Protein AF-A0A1V4MUF5-F1 (afdb_monomer)

Mean predicted aligned error: 6.57 Å

Foldseek 3Di:
DDDDQDFWDKAAAQDKDWPDKDADDLDKDKKKKAKDAPPDDAWWFKKWKWDAQADRIDDTDMDIDHRIDIDMDHRHNGITIMITRTNHIITIGID

Sequence (95 aa):
MGLFGRKPVHCQAGEWTTIISNFGTGMPKAFRVRFEPVEGGTVSGTFEERRYFWVFPMRPETGPLKPLMEFRRDWINGIYKVRIRPDGPLAAEID

Radius of gyration: 13.56 Å; Cα contacts (8 Å, |Δi|>4): 236; chains: 1; bounding box: 34×18×34 Å

Structure (mmCIF, N/CA/C/O backbone):
data_AF-A0A1V4MUF5-F1
#
_entry.id   AF-A0A1V4MUF5-F1
#
loop_
_atom_site.group_PDB
_atom_site.id
_atom_site.type_symbol
_atom_site.label_atom_id
_atom_site.label_alt_id
_atom_site.label_comp_id
_atom_site.label_asym_id
_atom_site.label_entity_id
_atom_site.label_seq_id
_atom_site.pdbx_PDB_ins_code
_atom_site.Cartn_x
_atom_site.Cartn_y
_atom_site.Cartn_z
_atom_site.occupancy
_atom_site.B_iso_or_equiv
_atom_site.auth_seq_id
_atom_site.auth_comp_id
_atom_site.auth_asym_id
_atom_site.auth_atom_id
_atom_site.pdbx_PDB_model_num
ATOM 1 N N . MET A 1 1 ? 21.622 -6.612 12.514 1.00 33.28 1 MET A N 1
ATOM 2 C CA . MET A 1 1 ? 20.326 -6.370 13.186 1.00 33.28 1 MET A CA 1
ATOM 3 C C . MET A 1 1 ? 19.952 -4.910 12.968 1.00 33.28 1 MET A C 1
ATOM 5 O O . MET A 1 1 ? 20.518 -4.052 13.627 1.00 33.28 1 MET A O 1
ATOM 9 N N . GLY A 1 2 ? 19.121 -4.614 11.962 1.00 31.91 2 GLY A N 1
ATOM 10 C CA . GLY A 1 2 ? 18.733 -3.244 11.601 1.00 31.91 2 GLY A CA 1
ATOM 11 C C . GLY A 1 2 ? 17.317 -2.933 12.079 1.00 31.91 2 GLY A C 1
ATOM 12 O O . GLY A 1 2 ? 16.356 -3.450 11.523 1.00 31.91 2 GLY A O 1
ATOM 13 N N . LEU A 1 3 ? 17.216 -2.114 13.123 1.00 38.38 3 LEU A N 1
ATOM 14 C CA . LEU A 1 3 ? 15.986 -1.577 13.707 1.00 38.38 3 LEU A CA 1
ATOM 15 C C . LEU A 1 3 ? 15.429 -0.443 12.834 1.00 38.38 3 LEU A C 1
ATOM 17 O O . LEU A 1 3 ? 15.772 0.711 13.054 1.00 38.38 3 LEU A O 1
ATOM 21 N N . PHE A 1 4 ? 14.566 -0.751 11.868 1.00 38.16 4 PHE A N 1
ATOM 22 C CA . PHE A 1 4 ? 13.651 0.229 11.268 1.00 38.16 4 PHE A CA 1
ATOM 23 C C . PHE A 1 4 ? 12.361 -0.482 10.851 1.00 38.16 4 PHE A C 1
ATOM 25 O O . PHE A 1 4 ? 12.115 -0.707 9.668 1.00 38.16 4 PHE A O 1
ATOM 32 N N . GLY A 1 5 ? 11.532 -0.853 11.831 1.00 44.81 5 GLY A N 1
ATOM 33 C CA . GLY A 1 5 ? 10.128 -1.147 11.553 1.00 44.81 5 GLY A CA 1
ATOM 34 C C . GLY A 1 5 ? 9.509 0.122 10.976 1.00 44.81 5 GLY A C 1
ATOM 35 O O . GLY A 1 5 ? 9.438 1.144 11.664 1.00 44.81 5 GLY A O 1
ATOM 36 N N . ARG A 1 6 ? 9.175 0.117 9.683 1.00 63.72 6 ARG 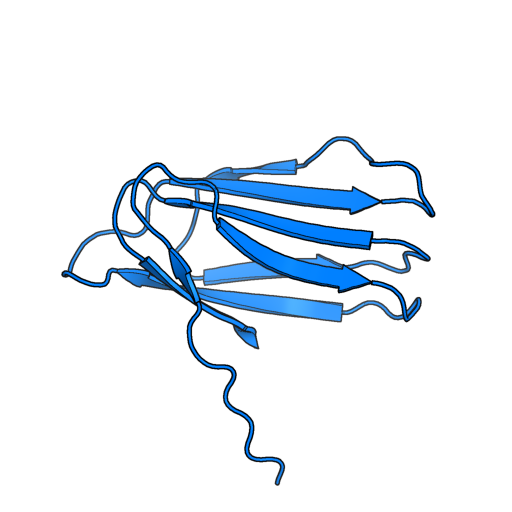A N 1
ATOM 37 C CA . ARG A 1 6 ? 8.517 1.258 9.039 1.00 63.72 6 ARG A CA 1
ATOM 38 C C . ARG A 1 6 ? 7.239 1.566 9.810 1.00 63.72 6 ARG A C 1
ATOM 40 O O . ARG A 1 6 ? 6.462 0.660 10.087 1.00 63.72 6 ARG A O 1
ATOM 47 N N . LYS A 1 7 ? 7.033 2.838 10.163 1.00 77.19 7 LYS A N 1
ATOM 48 C CA . LYS A 1 7 ? 5.791 3.261 10.816 1.00 77.19 7 LYS A CA 1
ATOM 49 C C . LYS A 1 7 ? 4.602 2.919 9.905 1.00 77.19 7 LYS A C 1
ATOM 51 O O . LYS A 1 7 ? 4.713 3.168 8.700 1.00 77.19 7 LYS A O 1
ATOM 56 N N . PRO A 1 8 ? 3.498 2.388 10.455 1.00 83.69 8 PRO A N 1
ATOM 57 C CA . PRO A 1 8 ? 2.296 2.129 9.678 1.00 83.69 8 PRO A CA 1
ATOM 58 C C . PRO A 1 8 ? 1.799 3.417 9.012 1.00 83.69 8 PRO A C 1
ATOM 60 O O . PRO A 1 8 ? 1.823 4.498 9.606 1.00 83.69 8 PRO A O 1
ATOM 63 N N . VAL A 1 9 ? 1.359 3.304 7.761 1.00 89.25 9 VAL A N 1
ATOM 64 C CA . VAL A 1 9 ? 0.746 4.406 7.017 1.00 89.25 9 VAL A CA 1
ATOM 65 C C . VAL A 1 9 ? -0.748 4.405 7.308 1.00 89.25 9 VAL A C 1
ATOM 67 O O . VAL A 1 9 ? -1.459 3.472 6.936 1.00 89.25 9 VAL A O 1
ATOM 70 N N . HIS A 1 10 ? -1.233 5.458 7.959 1.00 90.50 10 HIS A N 1
ATOM 71 C CA . HIS A 1 10 ? -2.659 5.631 8.215 1.00 90.50 10 HIS A CA 1
ATOM 72 C C . HIS A 1 10 ? -3.386 6.046 6.933 1.00 90.50 10 HIS A C 1
ATOM 74 O O . HIS A 1 10 ? -3.010 7.013 6.266 1.00 90.50 10 HIS A O 1
ATOM 80 N N . CYS A 1 11 ? -4.430 5.301 6.592 1.00 89.69 11 CYS A N 1
ATOM 81 C CA . CYS A 1 11 ? -5.238 5.484 5.398 1.00 89.69 11 CYS A CA 1
ATOM 82 C C . CYS A 1 11 ? -6.673 5.802 5.819 1.00 89.69 11 CYS A C 1
ATOM 84 O O . CYS A 1 11 ? -7.300 5.014 6.527 1.00 89.69 11 CYS A O 1
ATOM 86 N N . GLN A 1 12 ? -7.170 6.965 5.400 1.00 91.06 12 GLN A N 1
ATOM 87 C CA . GLN A 1 12 ? -8.528 7.415 5.701 1.00 91.06 12 GLN A CA 1
ATOM 88 C C . GLN A 1 12 ? -9.544 6.710 4.798 1.00 91.06 12 GLN A C 1
ATOM 90 O O . GLN A 1 12 ? -9.244 6.366 3.652 1.00 91.06 12 GLN A O 1
ATOM 95 N N . ALA A 1 13 ? -10.754 6.511 5.317 1.00 91.75 13 ALA A N 1
ATOM 96 C CA . ALA A 1 13 ? -11.855 5.924 4.565 1.00 91.75 13 ALA A CA 1
ATOM 97 C C . ALA A 1 13 ? -12.207 6.786 3.339 1.00 91.75 13 ALA A C 1
ATOM 99 O O . ALA A 1 13 ? -12.353 8.002 3.442 1.00 91.75 13 ALA A O 1
ATOM 100 N N . GLY A 1 14 ? -12.349 6.162 2.170 1.00 91.25 14 GLY A N 1
ATOM 101 C CA . GLY A 1 14 ? -12.754 6.821 0.926 1.00 91.25 14 GLY A CA 1
ATOM 102 C C . GLY A 1 14 ? -11.675 7.673 0.247 1.00 91.25 14 GLY A C 1
ATOM 103 O O . GLY A 1 14 ? -11.886 8.112 -0.887 1.00 91.25 14 GLY A O 1
ATOM 104 N N . GLU A 1 15 ? -10.505 7.859 0.862 1.00 93.25 15 GLU A N 1
ATOM 105 C CA . GLU A 1 15 ? -9.427 8.688 0.316 1.00 93.25 15 GLU A CA 1
ATOM 106 C C . GLU A 1 15 ? -8.300 7.864 -0.306 1.00 93.25 15 GLU A C 1
ATOM 108 O O . GLU A 1 15 ? -7.934 6.788 0.160 1.00 93.25 15 GLU A O 1
ATOM 113 N N . TRP A 1 16 ? -7.721 8.387 -1.389 1.00 94.38 16 TRP A N 1
ATOM 114 C CA . TRP A 1 16 ? -6.590 7.744 -2.048 1.00 94.38 16 TRP A CA 1
ATOM 115 C C . TRP A 1 16 ? -5.269 8.059 -1.345 1.00 94.38 16 TRP A C 1
ATOM 117 O O . TRP A 1 16 ? -4.611 9.056 -1.667 1.00 94.38 16 TRP A O 1
ATOM 127 N N . THR A 1 17 ? -4.804 7.146 -0.504 1.00 94.00 17 THR A N 1
ATOM 128 C CA . THR A 1 17 ? -3.513 7.248 0.183 1.00 94.00 17 THR A CA 1
ATOM 129 C C . THR A 1 17 ? -2.412 6.549 -0.608 1.00 94.00 17 THR A C 1
ATOM 131 O O . THR A 1 17 ? -2.585 5.438 -1.103 1.00 94.00 17 THR A O 1
ATOM 134 N N . THR A 1 18 ? -1.250 7.192 -0.752 1.00 92.56 18 THR A N 1
ATOM 135 C CA . THR A 1 18 ? -0.068 6.554 -1.359 1.00 92.56 18 THR A CA 1
ATOM 136 C C . THR A 1 18 ? 0.703 5.803 -0.280 1.00 92.56 18 THR A C 1
ATOM 138 O O . THR A 1 18 ? 1.249 6.436 0.617 1.00 92.56 18 THR A O 1
ATOM 141 N N . ILE A 1 19 ? 0.771 4.475 -0.385 1.00 90.88 19 ILE A N 1
ATOM 142 C CA . ILE A 1 19 ? 1.490 3.621 0.576 1.00 90.88 19 ILE A CA 1
ATOM 143 C C . ILE A 1 19 ? 2.897 3.272 0.091 1.00 90.88 19 ILE A C 1
ATOM 145 O O . ILE A 1 19 ? 3.824 3.168 0.883 1.00 90.88 19 ILE A O 1
ATOM 149 N N . ILE A 1 20 ? 3.092 3.155 -1.223 1.00 8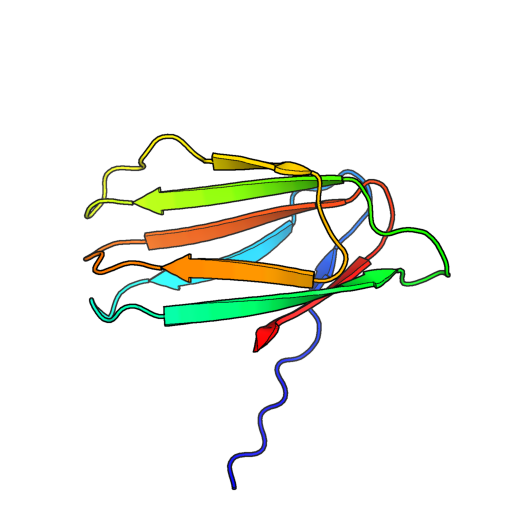9.00 20 ILE A N 1
ATOM 150 C CA . ILE A 1 20 ? 4.404 2.904 -1.818 1.00 89.00 20 ILE A CA 1
ATOM 151 C C . ILE A 1 20 ? 4.642 3.980 -2.867 1.00 89.00 20 ILE A C 1
ATOM 153 O O . ILE A 1 20 ? 3.841 4.154 -3.783 1.00 89.00 20 ILE A O 1
ATOM 157 N N . SER A 1 21 ? 5.753 4.697 -2.742 1.00 86.31 21 SER A N 1
ATOM 158 C CA . SER A 1 21 ? 6.241 5.623 -3.761 1.00 86.31 21 SER A CA 1
ATOM 159 C C . SER A 1 21 ? 7.749 5.489 -3.829 1.00 86.31 21 SER A C 1
ATOM 161 O O . SER A 1 21 ? 8.470 6.108 -3.052 1.00 86.31 21 SER A O 1
ATOM 163 N N . ASN A 1 22 ? 8.222 4.637 -4.733 1.00 76.19 22 ASN A N 1
ATOM 164 C CA . ASN A 1 22 ? 9.645 4.397 -4.916 1.00 76.19 22 ASN A CA 1
ATOM 165 C C . ASN A 1 22 ? 10.088 4.887 -6.290 1.00 76.1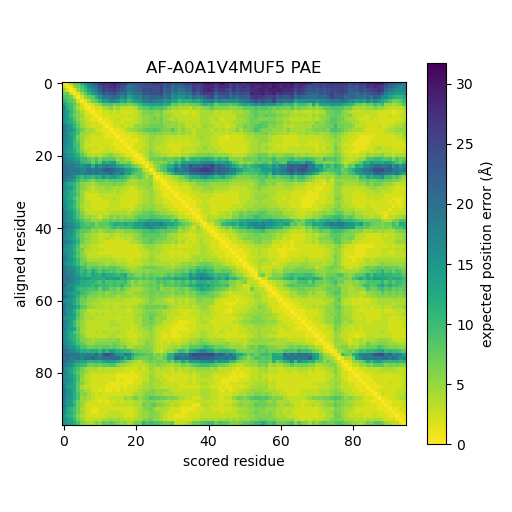9 22 ASN A C 1
ATOM 167 O O . ASN A 1 22 ? 9.507 4.522 -7.314 1.00 76.19 22 ASN A O 1
ATOM 171 N N . PHE A 1 23 ? 11.160 5.669 -6.294 1.00 65.19 23 PHE A N 1
ATOM 172 C CA . PHE A 1 23 ? 11.879 6.088 -7.486 1.00 65.19 23 PHE A CA 1
ATOM 173 C C . PHE A 1 23 ? 13.193 5.301 -7.556 1.00 65.19 23 PHE A C 1
ATOM 175 O O . PHE A 1 23 ? 13.941 5.314 -6.587 1.00 65.19 23 PHE A O 1
ATOM 182 N N . GLY A 1 24 ? 13.441 4.595 -8.663 1.00 56.22 24 GLY A N 1
ATOM 183 C CA . GLY A 1 24 ? 14.774 4.161 -9.107 1.00 56.22 24 GLY A CA 1
ATOM 184 C C . GLY A 1 24 ? 15.645 3.322 -8.158 1.00 56.22 24 GLY A C 1
ATOM 185 O O . GLY A 1 24 ? 16.273 3.847 -7.253 1.00 56.22 24 GLY A O 1
ATOM 186 N N . THR A 1 25 ? 15.823 2.038 -8.489 1.00 56.31 25 THR A N 1
ATOM 187 C CA . THR A 1 25 ? 17.149 1.371 -8.426 1.00 56.31 25 THR A CA 1
ATOM 188 C C . THR A 1 25 ? 17.332 0.290 -9.508 1.00 56.31 25 THR A C 1
ATOM 190 O O . THR A 1 25 ? 18.308 -0.449 -9.466 1.00 56.31 25 THR A O 1
ATOM 193 N N . GLY A 1 26 ? 16.408 0.137 -10.470 1.00 58.19 26 GLY A N 1
ATOM 194 C CA . GLY A 1 26 ? 16.439 -0.934 -11.482 1.00 58.19 26 GLY A CA 1
ATOM 195 C C . GLY A 1 26 ? 16.202 -2.349 -10.928 1.00 58.19 26 GLY A C 1
ATOM 196 O O . GLY A 1 26 ? 15.717 -3.211 -11.647 1.00 58.19 26 GLY A O 1
ATOM 197 N N . MET A 1 27 ? 16.462 -2.588 -9.639 1.00 73.75 27 MET A N 1
ATOM 198 C CA . MET A 1 27 ? 16.329 -3.903 -9.015 1.00 73.75 27 MET A CA 1
ATOM 199 C C . MET A 1 27 ? 14.868 -4.254 -8.699 1.00 73.75 27 MET A C 1
ATOM 201 O O . MET A 1 27 ? 14.161 -3.437 -8.081 1.00 73.75 27 MET A O 1
ATOM 205 N N . PRO A 1 28 ? 14.431 -5.484 -9.027 1.00 81.12 28 PRO A N 1
ATOM 206 C CA . PRO A 1 28 ? 13.150 -6.004 -8.593 1.00 81.12 28 PRO A CA 1
ATOM 207 C C . PRO A 1 28 ? 13.034 -5.998 -7.076 1.00 81.12 28 PRO A C 1
ATOM 209 O O . PRO A 1 28 ? 13.992 -6.300 -6.360 1.00 81.12 28 PRO A O 1
ATOM 212 N N . LYS A 1 29 ? 11.852 -5.657 -6.575 1.00 85.06 29 LYS A N 1
ATOM 213 C CA . LYS A 1 29 ? 11.559 -5.721 -5.146 1.00 85.06 29 LYS A CA 1
ATOM 214 C C . LYS A 1 29 ? 10.104 -6.104 -4.931 1.00 85.06 29 LYS A C 1
ATOM 216 O O . LYS A 1 29 ? 9.209 -5.485 -5.502 1.00 85.06 29 LYS A O 1
ATOM 221 N N . ALA A 1 30 ? 9.891 -7.104 -4.086 1.00 87.81 30 ALA A N 1
ATOM 222 C CA . ALA A 1 30 ? 8.582 -7.404 -3.534 1.00 87.81 30 ALA A CA 1
ATOM 223 C C . ALA A 1 30 ? 8.367 -6.555 -2.275 1.00 87.81 30 ALA A C 1
ATOM 225 O O . ALA A 1 30 ? 9.275 -6.428 -1.453 1.00 87.81 30 ALA A O 1
ATOM 226 N N . PHE A 1 31 ? 7.182 -5.971 -2.155 1.00 88.19 31 PHE A N 1
ATOM 227 C CA . PHE A 1 31 ? 6.712 -5.264 -0.972 1.00 88.19 31 PHE A CA 1
ATOM 228 C C . PHE A 1 31 ? 5.518 -6.028 -0.436 1.00 88.19 31 PHE A C 1
ATOM 230 O O . PHE A 1 31 ? 4.518 -6.190 -1.145 1.00 88.19 31 PHE A O 1
ATOM 237 N N . ARG A 1 32 ? 5.616 -6.505 0.799 1.00 91.38 32 ARG A N 1
ATOM 238 C CA . ARG A 1 32 ? 4.475 -7.129 1.466 1.00 91.38 32 ARG A CA 1
ATOM 239 C C . ARG A 1 32 ? 3.789 -6.070 2.293 1.00 91.38 32 ARG A C 1
ATOM 241 O O . ARG A 1 32 ? 4.423 -5.423 3.119 1.00 91.38 32 ARG A O 1
ATOM 248 N N . VAL A 1 33 ? 2.506 -5.878 2.023 1.00 91.75 33 VAL A N 1
ATOM 249 C CA . VAL A 1 33 ? 1.691 -4.891 2.715 1.00 91.75 33 VAL A CA 1
ATOM 250 C C . VAL A 1 33 ? 0.622 -5.618 3.501 1.00 91.75 33 VAL A C 1
ATOM 252 O O . VAL A 1 33 ? -0.204 -6.334 2.924 1.00 91.75 33 VAL A O 1
ATOM 255 N N . ARG A 1 34 ? 0.661 -5.445 4.820 1.00 92.56 34 ARG A N 1
ATOM 256 C CA . ARG A 1 34 ? -0.400 -5.883 5.720 1.00 92.56 34 ARG A CA 1
ATOM 257 C C . ARG A 1 34 ? -1.304 -4.694 6.006 1.00 92.56 34 ARG A C 1
ATOM 259 O O . ARG A 1 34 ? -0.820 -3.615 6.336 1.00 92.56 34 ARG A O 1
ATOM 266 N N . PHE A 1 35 ? -2.603 -4.904 5.861 1.00 91.69 35 PHE A N 1
ATOM 267 C CA . PHE A 1 35 ? -3.617 -3.913 6.181 1.00 91.69 35 PHE A CA 1
ATOM 268 C C . PHE A 1 35 ? -4.377 -4.350 7.422 1.00 91.69 35 PHE A C 1
ATOM 270 O O . PHE A 1 35 ? -4.901 -5.464 7.467 1.00 91.69 35 PHE A O 1
ATOM 277 N N . GLU A 1 36 ?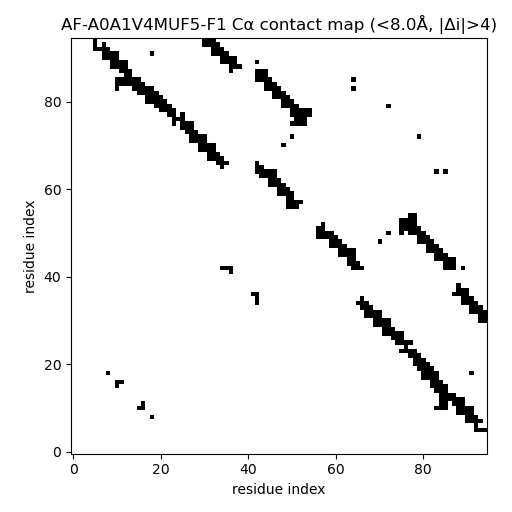 -4.466 -3.457 8.397 1.00 91.69 36 GLU A N 1
ATOM 278 C CA . GLU A 1 36 ? -5.188 -3.691 9.643 1.00 91.69 36 GLU A CA 1
ATOM 279 C C . GLU A 1 36 ? -6.235 -2.588 9.853 1.00 91.69 36 GLU A C 1
ATOM 281 O O . GLU A 1 36 ? -5.925 -1.406 9.684 1.00 91.69 36 GLU A O 1
ATOM 286 N N . PRO A 1 37 ? -7.494 -2.937 10.168 1.00 90.94 37 PRO A N 1
ATOM 287 C CA . PRO A 1 37 ? -8.528 -1.952 10.459 1.00 90.94 37 PRO A CA 1
ATOM 288 C C . PRO A 1 37 ? -8.253 -1.250 11.787 1.00 90.94 37 PRO A C 1
ATOM 290 O O . PRO A 1 37 ? -7.965 -1.901 12.788 1.00 90.94 37 PRO A O 1
ATOM 293 N N . VAL A 1 38 ? -8.380 0.080 11.804 1.00 86.94 38 VAL A N 1
ATOM 294 C CA . VAL A 1 38 ? -8.070 0.892 12.995 1.00 86.94 38 VAL A CA 1
ATOM 295 C C . VAL A 1 38 ? -9.121 0.717 14.099 1.00 86.94 38 VAL A C 1
ATOM 297 O O . VAL A 1 38 ? -8.771 0.686 15.273 1.00 86.94 38 VAL A O 1
ATOM 300 N N . GLU A 1 39 ? -10.397 0.564 13.739 1.00 83.75 39 GLU A N 1
ATOM 301 C CA . GLU A 1 39 ? -11.523 0.544 14.693 1.00 83.75 39 GLU A CA 1
ATOM 302 C C . GLU A 1 39 ? -12.179 -0.841 14.846 1.00 83.75 39 GLU A C 1
ATOM 304 O O . GLU A 1 39 ? -13.283 -0.965 15.369 1.00 83.75 39 GLU A O 1
ATOM 309 N N . GLY A 1 40 ? -11.495 -1.905 14.407 1.00 72.56 40 GLY A N 1
ATOM 310 C CA . GLY A 1 40 ? -12.100 -3.229 14.261 1.00 72.56 40 GLY A CA 1
ATOM 311 C C . GLY A 1 40 ? -13.043 -3.269 13.053 1.00 72.56 40 GLY A C 1
ATOM 312 O O . GLY A 1 40 ? -13.861 -2.384 12.830 1.00 72.56 40 GLY A O 1
ATOM 313 N N . GLY A 1 41 ? -12.896 -4.273 12.194 1.00 80.06 41 GLY A N 1
ATOM 314 C CA . GLY A 1 41 ? -13.659 -4.331 10.950 1.00 80.06 41 GLY A CA 1
ATOM 315 C C . GLY A 1 41 ? -13.075 -5.310 9.946 1.00 80.06 41 GLY A C 1
ATOM 316 O O . GLY A 1 41 ? -12.193 -6.103 10.270 1.00 80.06 41 GLY A O 1
ATOM 317 N N . THR A 1 42 ? -13.574 -5.252 8.714 1.00 86.56 42 THR A N 1
ATOM 318 C CA . THR A 1 42 ? -13.026 -6.028 7.595 1.00 86.56 42 THR A CA 1
ATOM 319 C C . THR A 1 42 ? -12.226 -5.105 6.689 1.00 86.56 42 THR A C 1
ATOM 321 O O . THR A 1 42 ? -12.643 -3.984 6.413 1.00 86.56 42 THR A O 1
ATOM 324 N N . VAL A 1 43 ? -11.075 -5.577 6.212 1.00 89.56 43 VAL A N 1
ATOM 325 C CA . VAL A 1 43 ? -10.309 -4.868 5.184 1.00 89.56 43 VAL A CA 1
ATOM 326 C C . VAL A 1 43 ? -11.091 -4.921 3.876 1.00 89.56 43 VAL A C 1
ATOM 328 O O . VAL A 1 43 ? -11.238 -5.989 3.283 1.00 89.56 43 VAL A O 1
ATOM 331 N N . SER A 1 44 ? -11.573 -3.768 3.423 1.00 92.19 44 SER A N 1
ATOM 332 C CA . SER A 1 44 ? -12.222 -3.609 2.126 1.00 92.19 44 SER A CA 1
ATOM 333 C C . SER A 1 44 ? -11.825 -2.285 1.475 1.00 92.19 44 SER A C 1
ATOM 335 O O . SER A 1 44 ? -11.334 -1.360 2.128 1.00 92.19 44 SER A O 1
ATOM 337 N N . GLY A 1 45 ? -11.980 -2.228 0.158 1.00 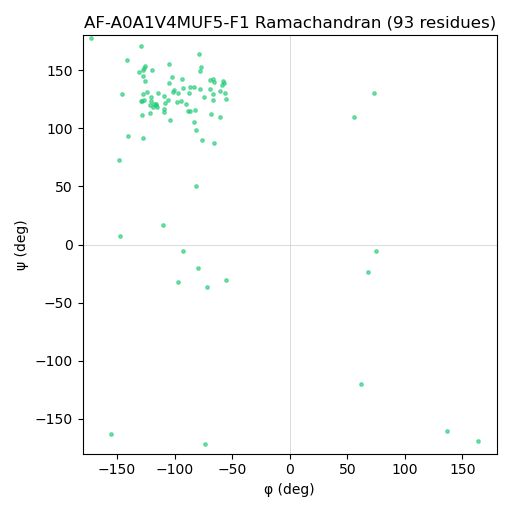93.00 45 GLY A N 1
ATOM 338 C CA . GLY A 1 45 ? -11.681 -1.065 -0.664 1.00 93.00 45 GLY A CA 1
ATOM 339 C C . GLY A 1 45 ? -10.951 -1.458 -1.935 1.00 93.00 45 GLY A C 1
ATOM 340 O O . GLY A 1 45 ? -11.001 -2.607 -2.374 1.00 93.00 45 GLY A O 1
ATOM 341 N N . THR A 1 46 ? -10.276 -0.495 -2.551 1.00 95.88 46 THR A N 1
ATOM 342 C CA . THR A 1 46 ? -9.622 -0.665 -3.854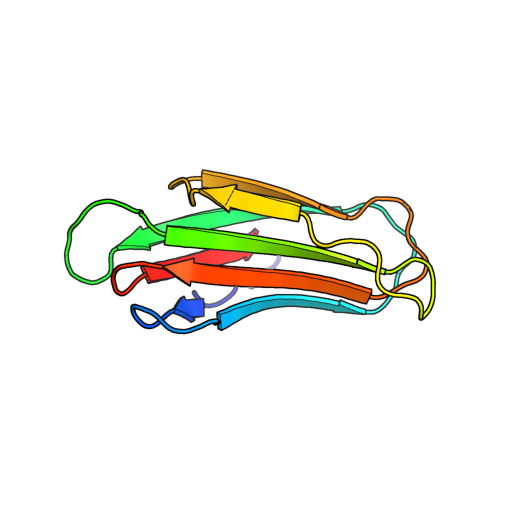 1.00 95.88 46 THR A CA 1
ATOM 343 C C . THR A 1 46 ? -8.154 -0.268 -3.776 1.00 95.88 46 THR A C 1
ATOM 345 O O . THR A 1 46 ? -7.812 0.723 -3.135 1.00 95.88 46 THR A O 1
ATOM 348 N N . PHE A 1 47 ? -7.279 -1.009 -4.448 1.00 95.06 47 PHE A N 1
ATOM 349 C CA . PHE A 1 47 ? -5.903 -0.580 -4.685 1.00 95.06 47 PHE A CA 1
ATOM 350 C C . PHE A 1 47 ? -5.716 -0.118 -6.131 1.00 95.06 47 PHE A C 1
ATOM 352 O O . PHE A 1 47 ? -6.441 -0.528 -7.037 1.00 95.06 47 PHE A O 1
ATOM 359 N N . GLU A 1 48 ? -4.719 0.733 -6.331 1.00 94.38 48 GLU A N 1
ATOM 360 C CA . GLU A 1 48 ? -4.192 1.125 -7.629 1.00 94.38 48 GLU A CA 1
ATOM 361 C C . GLU A 1 48 ? -2.674 0.931 -7.604 1.00 94.38 48 GLU A C 1
ATOM 363 O O . GLU A 1 48 ? -1.947 1.648 -6.910 1.00 94.38 48 GLU A O 1
ATOM 368 N N . GLU A 1 49 ? -2.190 -0.038 -8.369 1.00 91.75 49 GLU A N 1
ATOM 369 C CA . GLU A 1 49 ? -0.775 -0.247 -8.627 1.00 91.75 49 GLU A CA 1
ATOM 370 C C . GLU A 1 49 ? -0.412 0.387 -9.969 1.00 91.75 49 GLU A C 1
ATOM 372 O O . GLU A 1 49 ? -0.964 0.061 -11.019 1.00 91.75 49 GLU A O 1
ATOM 377 N N . ARG A 1 50 ? 0.550 1.307 -9.948 1.00 89.19 50 ARG A N 1
ATOM 378 C CA . ARG A 1 50 ? 1.031 1.998 -11.137 1.00 89.19 50 ARG A CA 1
ATOM 379 C C . ARG A 1 50 ? 2.522 1.770 -11.314 1.00 89.19 50 ARG A C 1
ATOM 381 O O . ARG A 1 50 ? 3.352 2.265 -10.545 1.00 89.19 50 ARG A O 1
ATOM 388 N N . ARG A 1 51 ? 2.844 1.057 -12.388 1.00 85.75 51 ARG A N 1
ATOM 389 C CA . ARG A 1 51 ? 4.202 0.853 -12.894 1.00 85.75 51 ARG A CA 1
ATOM 390 C C . ARG A 1 51 ? 4.504 1.912 -13.955 1.00 85.75 51 ARG A C 1
ATOM 392 O O . ARG A 1 51 ? 3.619 2.290 -14.720 1.00 85.75 51 ARG A O 1
ATOM 399 N N . TYR A 1 52 ? 5.733 2.410 -13.996 1.00 77.44 52 TYR A N 1
ATOM 400 C CA . TYR A 1 52 ? 6.176 3.353 -15.024 1.00 77.44 52 TYR A CA 1
ATOM 401 C C . TYR A 1 52 ? 7.345 2.756 -15.776 1.00 77.44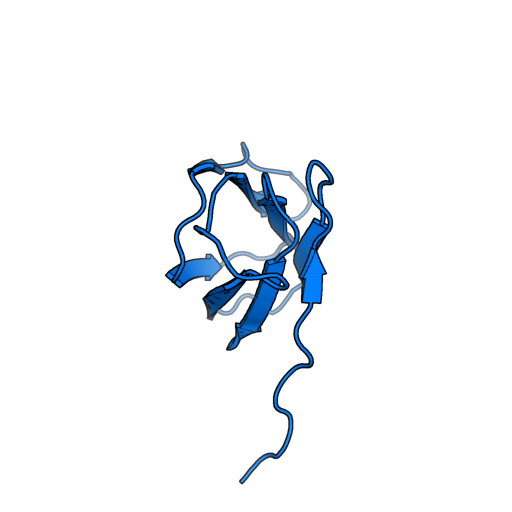 52 TYR A C 1
ATOM 403 O O . TYR A 1 52 ? 8.370 2.475 -15.165 1.00 77.44 52 TYR A O 1
ATOM 411 N N . PHE A 1 53 ? 7.233 2.631 -17.093 1.00 74.62 53 PHE A N 1
ATOM 412 C CA . PHE A 1 53 ? 8.387 2.318 -17.920 1.00 74.62 53 PHE A CA 1
ATOM 413 C C . PHE A 1 53 ? 9.139 3.623 -18.198 1.00 74.62 53 PHE A C 1
ATOM 415 O O . PHE A 1 53 ? 8.680 4.471 -18.966 1.00 74.62 53 PHE A O 1
ATOM 422 N N . TRP A 1 54 ? 10.276 3.814 -17.527 1.00 70.56 54 TRP A N 1
ATOM 423 C CA . TRP A 1 54 ? 10.992 5.091 -17.535 1.00 70.56 54 TRP A CA 1
ATOM 424 C C . TRP A 1 54 ? 10.140 6.222 -16.926 1.00 70.56 54 TRP A C 1
ATOM 426 O O . TRP A 1 54 ? 9.731 6.112 -15.767 1.00 70.56 54 TRP A O 1
ATOM 436 N N . VAL A 1 55 ? 9.839 7.285 -17.680 1.00 71.31 55 VAL A N 1
ATOM 437 C CA . VAL A 1 55 ? 8.920 8.365 -17.260 1.00 71.31 55 VAL A CA 1
ATOM 438 C C . VAL A 1 55 ? 7.472 8.146 -17.711 1.00 71.31 55 VAL A C 1
ATOM 440 O O . VAL A 1 55 ? 6.593 8.914 -17.323 1.00 71.31 55 VAL A O 1
ATOM 443 N N . PHE A 1 56 ? 7.194 7.111 -18.511 1.00 77.38 56 PHE A N 1
ATOM 444 C CA . PHE A 1 56 ? 5.862 6.881 -19.067 1.00 77.38 56 PHE A CA 1
ATOM 445 C C . PHE A 1 56 ? 5.020 5.992 -18.139 1.00 77.38 56 PHE A C 1
ATOM 447 O O . PHE A 1 56 ? 5.418 4.856 -17.856 1.00 77.38 56 PHE A O 1
ATOM 454 N N . PRO A 1 57 ? 3.857 6.472 -17.656 1.00 75.81 57 PRO A N 1
ATOM 455 C CA . PRO A 1 57 ? 2.964 5.659 -16.843 1.00 75.81 57 PRO A CA 1
ATOM 456 C C . PRO A 1 57 ? 2.382 4.522 -17.683 1.00 75.81 57 PRO A C 1
ATOM 458 O O . PRO A 1 57 ? 1.817 4.754 -18.752 1.00 75.81 57 PRO A O 1
ATOM 461 N N . MET A 1 58 ? 2.474 3.293 -17.180 1.00 83.88 58 MET A N 1
ATOM 462 C CA . MET A 1 58 ? 1.695 2.181 -17.717 1.00 83.88 58 MET A CA 1
ATOM 463 C C . MET A 1 58 ? 0.258 2.256 -17.195 1.00 83.88 58 MET A C 1
ATOM 465 O O . MET A 1 58 ? -0.037 2.964 -16.224 1.00 83.88 58 MET A O 1
ATOM 469 N N . ARG A 1 59 ? -0.646 1.511 -17.842 1.00 85.88 59 ARG A N 1
ATOM 470 C CA . ARG A 1 59 ? -2.025 1.375 -17.372 1.00 85.88 59 ARG A CA 1
ATOM 471 C C . ARG A 1 59 ? -2.002 0.871 -15.921 1.00 85.88 59 ARG A C 1
ATOM 473 O O . ARG A 1 59 ? -1.363 -0.149 -15.672 1.00 85.88 59 ARG A O 1
ATOM 480 N N . PRO A 1 60 ? -2.648 1.579 -14.979 1.00 89.00 60 PRO A N 1
ATOM 481 C CA . PRO A 1 60 ? -2.687 1.132 -13.601 1.00 89.00 60 PRO A CA 1
ATOM 482 C C . PRO A 1 60 ? -3.478 -0.171 -13.494 1.00 89.00 60 PRO A C 1
ATOM 484 O O . PRO A 1 60 ? -4.518 -0.332 -14.140 1.00 89.00 60 PRO A O 1
ATOM 487 N N . GLU A 1 61 ? -2.979 -1.079 -12.670 1.00 90.94 61 GLU A N 1
ATOM 488 C CA . GLU A 1 61 ? -3.698 -2.270 -12.245 1.00 90.94 61 GLU A CA 1
ATOM 489 C C . GLU A 1 61 ? -4.529 -1.907 -11.016 1.00 90.94 61 GLU A C 1
ATOM 491 O O . GLU A 1 61 ? -4.036 -1.272 -10.081 1.00 90.94 61 GLU A O 1
ATOM 496 N N . THR A 1 62 ? -5.809 -2.261 -11.031 1.00 94.06 62 THR A N 1
ATOM 497 C CA . THR A 1 62 ? -6.721 -1.997 -9.921 1.00 94.06 62 THR A CA 1
ATOM 498 C C . THR A 1 62 ? -7.431 -3.270 -9.507 1.00 94.06 62 THR A C 1
ATOM 500 O O . THR A 1 62 ? -7.688 -4.159 -10.319 1.00 94.06 62 THR A O 1
ATOM 503 N N . GLY A 1 63 ? -7.772 -3.357 -8.228 1.00 94.19 63 GLY A N 1
ATOM 504 C CA . GLY A 1 63 ? -8.484 -4.508 -7.698 1.00 94.19 63 GLY A CA 1
ATOM 505 C C . GLY A 1 63 ? -8.921 -4.312 -6.251 1.00 94.19 63 GLY A C 1
ATOM 506 O O . GLY A 1 63 ? -8.633 -3.273 -5.650 1.00 94.19 63 GLY A O 1
ATOM 507 N N . PRO A 1 64 ? -9.628 -5.301 -5.685 1.00 94.69 64 PRO A N 1
ATOM 508 C CA . PRO A 1 64 ? -10.070 -5.247 -4.301 1.00 94.69 64 PRO A CA 1
ATOM 509 C C . PRO A 1 64 ? -8.883 -5.361 -3.339 1.00 94.69 64 PRO A C 1
ATOM 511 O O . PRO A 1 64 ? -7.957 -6.146 -3.564 1.00 94.69 64 PRO A O 1
ATOM 514 N N . LEU A 1 65 ? -8.935 -4.604 -2.244 1.00 92.62 65 LEU A N 1
ATOM 515 C CA . LEU A 1 65 ? -7.998 -4.744 -1.133 1.00 92.62 65 LEU A CA 1
ATOM 516 C C . LEU A 1 65 ? -8.193 -6.085 -0.426 1.00 92.62 65 LEU A C 1
ATOM 518 O O . LEU A 1 65 ? -9.313 -6.557 -0.238 1.00 92.62 65 LEU A O 1
ATOM 522 N N . LYS A 1 66 ? -7.078 -6.682 -0.006 1.00 93.62 66 LYS A N 1
ATOM 523 C CA . LYS A 1 66 ? -7.043 -7.882 0.837 1.00 93.62 66 LYS A CA 1
ATOM 524 C C . LYS A 1 66 ? -6.192 -7.593 2.074 1.00 93.62 66 LYS A C 1
ATOM 526 O O . LYS A 1 66 ? -5.275 -6.788 1.961 1.00 93.62 66 LYS A O 1
ATOM 531 N N . PRO A 1 67 ? -6.419 -8.267 3.217 1.00 92.12 67 PRO A N 1
ATOM 532 C CA . PRO A 1 67 ? -5.644 -8.040 4.444 1.00 92.12 67 PRO A CA 1
ATOM 533 C C . PRO A 1 67 ? -4.128 -8.187 4.273 1.00 92.12 67 PRO A C 1
ATOM 535 O O . PRO A 1 67 ? -3.352 -7.525 4.955 1.00 92.12 67 PRO A O 1
ATOM 538 N N . LEU A 1 68 ? -3.702 -9.044 3.344 1.00 93.56 68 LEU A N 1
ATOM 539 C CA . LEU A 1 68 ? -2.308 -9.218 2.969 1.00 93.56 68 LEU A CA 1
ATOM 540 C C . LEU A 1 68 ? -2.187 -9.131 1.451 1.00 93.56 68 LEU A C 1
ATOM 542 O O . LEU A 1 68 ? -2.838 -9.888 0.726 1.00 93.56 68 LEU A O 1
ATOM 546 N N . MET A 1 69 ? -1.344 -8.218 0.979 1.00 93.56 69 MET A N 1
ATOM 547 C CA . MET A 1 69 ? -1.045 -8.048 -0.439 1.00 93.56 69 MET A CA 1
ATOM 548 C C . MET A 1 69 ? 0.458 -8.067 -0.674 1.00 93.56 69 MET A C 1
ATOM 550 O O . MET A 1 69 ? 1.241 -7.586 0.144 1.00 93.56 69 MET A O 1
ATOM 554 N N . GLU A 1 70 ? 0.862 -8.624 -1.810 1.00 92.19 70 GLU A N 1
ATOM 555 C CA . GLU A 1 70 ? 2.242 -8.574 -2.274 1.00 92.19 70 GLU A CA 1
ATOM 556 C C . GLU A 1 70 ? 2.286 -7.781 -3.575 1.00 92.19 70 GLU A C 1
ATOM 558 O O . GLU A 1 70 ? 1.638 -8.132 -4.558 1.00 92.19 70 GLU A O 1
ATOM 563 N N . PHE A 1 71 ? 3.054 -6.701 -3.555 1.00 89.56 71 PHE A N 1
ATOM 564 C CA . PHE A 1 71 ? 3.228 -5.773 -4.658 1.00 89.56 71 PHE A CA 1
ATOM 565 C C . PHE A 1 71 ? 4.630 -5.958 -5.222 1.00 89.56 71 PHE A C 1
ATOM 567 O O . PHE A 1 71 ? 5.617 -5.828 -4.493 1.00 89.56 71 PHE A O 1
ATOM 574 N N . ARG A 1 72 ? 4.739 -6.284 -6.510 1.00 86.44 72 ARG A N 1
ATOM 575 C CA . ARG A 1 72 ? 6.025 -6.597 -7.139 1.00 86.44 72 ARG A CA 1
ATOM 576 C C . ARG A 1 72 ? 6.426 -5.484 -8.088 1.00 86.44 72 ARG A C 1
ATOM 578 O O . ARG A 1 72 ? 5.816 -5.268 -9.128 1.00 86.44 72 ARG A O 1
ATOM 585 N N . ARG A 1 73 ? 7.515 -4.807 -7.736 1.00 82.75 73 ARG A N 1
ATOM 586 C CA . ARG A 1 73 ? 8.242 -3.965 -8.676 1.00 82.75 73 ARG A CA 1
ATOM 587 C C . ARG A 1 73 ? 9.169 -4.864 -9.483 1.00 82.75 73 ARG A C 1
ATOM 589 O O . ARG A 1 73 ? 10.090 -5.438 -8.907 1.00 82.75 73 ARG A O 1
ATOM 596 N N . ASP A 1 74 ? 8.932 -4.960 -10.784 1.00 77.88 74 ASP A N 1
ATOM 597 C CA . ASP A 1 74 ? 9.790 -5.703 -11.712 1.00 77.88 74 ASP A CA 1
ATOM 598 C C . ASP A 1 74 ? 11.111 -4.956 -11.997 1.00 77.88 74 ASP A C 1
ATOM 600 O O . ASP A 1 74 ? 11.426 -3.940 -11.365 1.00 77.88 74 ASP A O 1
ATOM 604 N N . TRP A 1 75 ? 11.900 -5.448 -12.957 1.00 69.56 75 TRP A N 1
ATOM 605 C CA . TRP A 1 75 ? 13.039 -4.712 -13.517 1.00 69.56 75 TRP A CA 1
ATOM 606 C C . TRP A 1 75 ? 12.525 -3.483 -14.267 1.00 69.56 75 TRP A C 1
ATOM 608 O O . TRP A 1 75 ? 12.243 -3.529 -15.463 1.00 69.56 75 TRP A O 1
ATOM 618 N N . ILE A 1 76 ? 12.349 -2.379 -13.543 1.00 64.75 76 ILE A N 1
ATOM 619 C CA . ILE A 1 76 ? 11.826 -1.142 -14.109 1.00 64.75 76 ILE A CA 1
ATOM 620 C C . ILE A 1 76 ? 12.750 0.025 -13.760 1.00 64.75 76 ILE A C 1
ATOM 622 O O . ILE A 1 76 ? 12.994 0.331 -12.591 1.00 64.75 76 ILE A O 1
ATOM 626 N N . ASN A 1 77 ? 13.229 0.718 -14.795 1.00 59.09 77 ASN A N 1
ATOM 627 C CA . ASN A 1 77 ? 1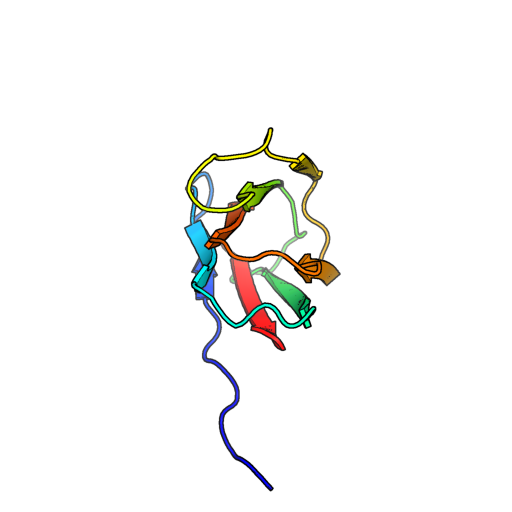3.997 1.961 -14.693 1.00 59.09 77 ASN A CA 1
ATOM 628 C C . ASN A 1 77 ? 13.065 3.168 -14.499 1.00 59.09 77 ASN A C 1
ATOM 630 O O . ASN A 1 77 ? 13.145 4.124 -15.259 1.00 59.09 77 ASN A O 1
ATOM 634 N N . GLY A 1 78 ? 12.135 3.110 -13.543 1.00 69.31 78 GLY A N 1
ATOM 635 C CA . GLY A 1 78 ? 11.093 4.129 -13.414 1.00 69.31 78 GLY A CA 1
ATOM 636 C C . GLY A 1 78 ? 10.500 4.276 -12.018 1.00 69.31 78 GLY A C 1
ATOM 637 O O . GLY A 1 78 ? 11.071 3.849 -11.008 1.00 69.31 78 GLY A O 1
ATOM 638 N N . ILE A 1 79 ? 9.339 4.924 -11.980 1.00 79.56 79 ILE A N 1
ATOM 639 C CA . ILE A 1 79 ? 8.540 5.146 -10.774 1.00 79.56 79 ILE A CA 1
ATOM 640 C C . ILE A 1 79 ? 7.681 3.910 -10.507 1.00 79.56 79 ILE A C 1
ATOM 642 O O . ILE A 1 79 ? 7.034 3.369 -11.402 1.00 79.56 79 ILE A O 1
ATOM 646 N N . TYR A 1 80 ? 7.641 3.479 -9.253 1.00 86.12 80 TYR A N 1
ATOM 647 C CA . TYR A 1 80 ? 6.700 2.473 -8.784 1.00 86.12 80 TYR A CA 1
ATOM 648 C C . TYR A 1 80 ? 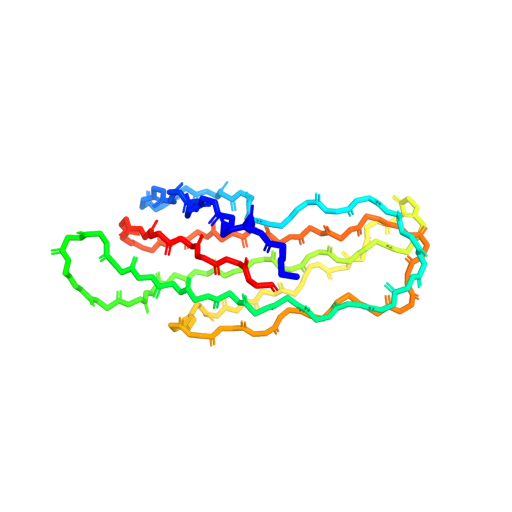5.823 3.079 -7.696 1.00 86.12 80 TYR A C 1
ATOM 650 O O . TYR A 1 80 ? 6.333 3.510 -6.655 1.00 86.12 80 TYR A O 1
ATOM 658 N N . LYS A 1 81 ? 4.514 3.138 -7.950 1.00 89.12 81 LYS A N 1
ATOM 659 C CA . LYS A 1 81 ? 3.551 3.764 -7.047 1.00 89.12 81 LYS A CA 1
ATOM 660 C C . LYS A 1 81 ? 2.405 2.812 -6.743 1.00 89.12 81 LYS A C 1
ATOM 662 O O . LYS A 1 81 ? 1.778 2.304 -7.662 1.00 89.12 81 LYS A O 1
ATOM 667 N N . VAL A 1 82 ? 2.097 2.635 -5.464 1.00 91.06 82 VAL A N 1
ATOM 668 C CA . VAL A 1 82 ? 0.891 1.936 -5.012 1.00 91.06 82 VAL A CA 1
ATOM 669 C C . VAL A 1 82 ? 0.072 2.888 -4.163 1.00 91.06 82 VAL A C 1
ATOM 671 O O . VAL A 1 82 ? 0.578 3.496 -3.211 1.00 91.06 82 VAL A O 1
ATOM 674 N N . ARG A 1 83 ? -1.196 3.026 -4.533 1.00 94.19 83 ARG A N 1
ATOM 675 C CA . ARG A 1 83 ? -2.194 3.798 -3.803 1.00 94.19 83 ARG A CA 1
ATOM 676 C C . ARG A 1 83 ? -3.317 2.877 -3.378 1.00 94.19 83 ARG A C 1
ATOM 678 O O . ARG A 1 83 ? -3.618 1.906 -4.064 1.00 94.19 83 ARG A O 1
ATOM 685 N N . ILE A 1 84 ? -3.951 3.206 -2.270 1.00 94.44 84 ILE A N 1
ATOM 686 C CA . ILE A 1 84 ? -5.118 2.486 -1.784 1.00 94.44 84 ILE A CA 1
ATOM 687 C C . ILE A 1 84 ? -6.223 3.471 -1.450 1.00 94.44 84 ILE A C 1
ATOM 689 O O . ILE A 1 84 ? -5.946 4.604 -1.062 1.00 94.44 84 ILE A O 1
ATOM 693 N N . ARG A 1 85 ? -7.461 3.029 -1.622 1.00 94.94 85 ARG A N 1
ATOM 694 C CA . ARG A 1 85 ? -8.671 3.709 -1.183 1.00 94.94 85 ARG A CA 1
ATOM 695 C C . ARG A 1 85 ? -9.484 2.708 -0.375 1.00 94.94 85 ARG A C 1
ATOM 697 O O . ARG A 1 85 ? -10.219 1.921 -0.978 1.00 94.94 85 ARG A O 1
ATOM 704 N N . PRO A 1 86 ? -9.294 2.658 0.947 1.00 93.56 86 PRO A N 1
ATOM 705 C CA . PRO A 1 86 ? -10.042 1.736 1.777 1.00 93.56 86 PRO A CA 1
ATOM 706 C C . PRO A 1 86 ? -11.468 2.251 1.996 1.00 93.56 86 PRO A C 1
ATOM 708 O O . PRO A 1 86 ? -11.704 3.457 1.947 1.00 93.56 86 PRO A O 1
ATOM 711 N N . ASP A 1 87 ? -12.426 1.359 2.234 1.00 92.06 87 ASP A N 1
ATOM 712 C CA . ASP A 1 87 ? -13.802 1.779 2.550 1.00 92.06 87 ASP A CA 1
ATOM 713 C C . ASP A 1 87 ? -13.942 2.217 4.020 1.00 92.06 87 ASP A C 1
ATOM 715 O O . ASP A 1 87 ? -14.855 2.962 4.360 1.00 92.06 87 ASP A O 1
ATOM 719 N N . GLY A 1 88 ? -13.013 1.785 4.880 1.00 90.44 88 GLY A N 1
ATOM 720 C CA . GLY A 1 88 ? -12.888 2.185 6.284 1.00 90.44 88 GLY A CA 1
ATOM 721 C C . GLY A 1 88 ? -11.459 2.627 6.631 1.00 90.44 88 GLY A C 1
ATOM 722 O O . GLY A 1 88 ? -10.552 2.456 5.817 1.00 90.44 88 GLY A O 1
ATOM 723 N N . PRO A 1 89 ? -11.219 3.202 7.819 1.00 91.50 89 PRO A N 1
ATOM 724 C CA . PRO A 1 89 ? -9.879 3.601 8.238 1.00 91.50 89 PRO A CA 1
ATOM 725 C C . PRO A 1 89 ? -8.975 2.374 8.448 1.00 91.50 89 PRO A C 1
ATOM 727 O O . PRO A 1 89 ? -9.296 1.478 9.234 1.00 91.50 89 PRO A O 1
ATOM 730 N N . LEU A 1 90 ? -7.826 2.343 7.764 1.00 92.81 90 LEU A N 1
ATOM 731 C CA . LEU A 1 90 ? -6.849 1.248 7.833 1.00 92.81 90 LEU A CA 1
ATOM 732 C C . LEU A 1 90 ? -5.444 1.762 8.167 1.00 92.81 90 LEU A C 1
ATOM 734 O O . LEU A 1 90 ? -5.059 2.868 7.786 1.00 92.81 90 LEU A O 1
ATOM 738 N N . ALA A 1 91 ? -4.644 0.923 8.810 1.00 91.75 91 ALA A N 1
ATOM 739 C CA . ALA A 1 91 ? -3.200 1.062 8.910 1.00 91.75 91 ALA A CA 1
ATOM 740 C C . ALA A 1 91 ? -2.527 0.107 7.913 1.00 91.75 91 ALA A C 1
ATOM 742 O O . ALA A 1 91 ? -2.882 -1.068 7.839 1.00 91.75 91 ALA A O 1
ATOM 743 N N . ALA A 1 92 ? -1.573 0.613 7.131 1.00 90.75 92 ALA A N 1
ATOM 744 C CA . ALA A 1 92 ? -0.791 -0.181 6.188 1.00 90.75 92 ALA A CA 1
ATOM 745 C C . ALA A 1 92 ? 0.654 -0.331 6.679 1.00 90.75 92 ALA A C 1
ATOM 747 O O . ALA A 1 92 ? 1.394 0.652 6.766 1.00 90.75 92 ALA A O 1
ATOM 748 N N . GLU A 1 93 ? 1.071 -1.560 6.961 1.00 90.81 93 GLU A N 1
ATOM 749 C CA . GLU A 1 93 ? 2.445 -1.910 7.325 1.00 90.81 93 GLU A CA 1
ATOM 750 C C . GLU A 1 93 ? 3.170 -2.503 6.121 1.00 90.81 93 GLU A C 1
ATOM 752 O O . GLU A 1 93 ? 2.628 -3.368 5.436 1.00 90.81 93 GLU A O 1
ATOM 757 N N . ILE A 1 94 ? 4.391 -2.034 5.850 1.00 88.50 94 ILE A N 1
ATOM 758 C CA . ILE A 1 94 ? 5.151 -2.398 4.648 1.00 88.50 94 ILE A CA 1
ATOM 759 C C . ILE A 1 94 ? 6.478 -3.026 5.058 1.00 88.50 94 ILE A C 1
ATOM 761 O O . ILE A 1 94 ? 7.316 -2.342 5.652 1.00 88.50 94 ILE A O 1
ATOM 765 N N . ASP A 1 95 ? 6.692 -4.269 4.642 1.00 82.06 95 ASP A N 1
ATOM 766 C CA . ASP A 1 95 ? 7.972 -4.987 4.718 1.00 82.06 95 ASP A CA 1
ATOM 767 C C . ASP A 1 95 ? 8.779 -4.757 3.417 1.00 82.06 95 ASP A C 1
ATOM 769 O O . ASP A 1 95 ? 8.280 -5.115 2.320 1.00 82.06 95 ASP A O 1
#

Nearest PDB structures (foldseek):
  1pm4-assembly1_C  TM=5.660E-01  e=3.485E-02  Yersinia pseudotuberculosis
  2ii8-assembly1_A  TM=4.039E-01  e=2.007E-01  Anabaena sp.
  7e8z-assembly1_A  TM=5.260E-01  e=1.039E+00  Homo sapiens
  7wim-assembly2_I  TM=3.862E-01  e=4.217E-01  Arabidopsis thaliana
  6j2z-assembly2_B  TM=4.596E-01  e=2.071E+00  Arabidopsis thaliana

Solvent-accessible surface area (backbone atoms only — not comparable to full-atom values): 5293 Å² total; per-residue (Å²): 139,84,93,68,82,58,76,61,46,78,31,51,50,74,38,80,36,76,81,41,82,46,71,64,81,44,64,61,45,74,36,42,36,40,46,43,48,72,83,70,74,78,65,43,36,38,36,38,42,34,49,18,65,41,92,46,74,46,86,63,49,70,48,76,44,54,49,66,44,80,47,74,47,58,80,35,67,19,43,41,39,33,33,35,28,28,68,47,46,30,32,39,36,63,89

Secondary structure (DSSP, 8-state):
-----PPPEEE-TTS-EEEEEEE---S-EEEEEEEEETTS----EEEEEEEEETTEEPPPEEEE--SEEEEEE-S-SSEEEEEEEESS-EEEEE-

pLDDT: mean 82.95, std 14.47, range [31.91, 95.88]